Protein AF-A0A3Q3JCI5-F1 (afdb_monomer)

Foldseek 3Di:
DDDPDDDPDDDPDDPVVVVQDPPNDDDDDPDDDDPDDDDPDDDDDDDDDPVVVVVVVVVVVCVVVVCVDPVNDDPPPPPVPPPVPPDDDDDDDDDD

Structure (mmCIF, N/CA/C/O backbone):
data_AF-A0A3Q3JCI5-F1
#
_entry.id   AF-A0A3Q3JCI5-F1
#
loop_
_atom_site.group_PDB
_atom_site.id
_atom_site.type_symbol
_atom_site.label_atom_id
_atom_site.label_alt_id
_atom_site.label_comp_id
_atom_site.label_asym_id
_atom_site.label_entity_id
_atom_site.label_seq_id
_atom_site.pdbx_PDB_ins_code
_atom_site.Cartn_x
_atom_site.Cartn_y
_atom_site.Cartn_z
_atom_site.occupancy
_atom_site.B_iso_or_equiv
_atom_site.auth_seq_id
_atom_site.auth_comp_id
_atom_site.auth_asym_id
_atom_site.auth_atom_id
_atom_site.pdbx_PDB_model_num
ATOM 1 N N . MET A 1 1 ? 12.854 17.326 -44.898 1.00 36.09 1 MET A N 1
ATOM 2 C CA . MET A 1 1 ? 14.047 17.903 -44.240 1.00 36.09 1 MET A CA 1
ATOM 3 C C . MET A 1 1 ? 14.846 16.762 -43.631 1.00 36.09 1 MET A C 1
ATOM 5 O O . MET A 1 1 ? 14.360 16.112 -42.718 1.00 36.09 1 MET A O 1
ATOM 9 N N . ALA A 1 2 ? 15.991 16.437 -44.229 1.00 48.84 2 ALA A N 1
ATOM 10 C CA . ALA A 1 2 ? 16.788 15.253 -43.923 1.00 48.84 2 ALA A CA 1
ATOM 11 C C . ALA A 1 2 ? 17.813 15.543 -42.813 1.00 48.84 2 ALA A C 1
ATOM 13 O O . ALA A 1 2 ? 18.737 16.325 -43.015 1.00 48.84 2 ALA A O 1
ATOM 14 N N . GLY A 1 3 ? 17.672 14.889 -41.659 1.00 49.16 3 GLY A N 1
ATOM 15 C CA . GLY A 1 3 ? 18.670 14.892 -40.585 1.00 49.16 3 GLY A CA 1
ATOM 16 C C . GLY A 1 3 ? 19.680 13.761 -40.768 1.00 49.16 3 GLY A C 1
ATOM 17 O O . GLY A 1 3 ? 19.550 12.699 -40.168 1.00 49.16 3 GLY A O 1
ATOM 18 N N . LYS A 1 4 ? 20.681 13.971 -41.627 1.00 53.00 4 LYS A N 1
ATOM 19 C CA . LYS A 1 4 ? 21.820 13.062 -41.847 1.00 53.00 4 LYS A CA 1
ATOM 20 C C . LYS A 1 4 ? 22.850 13.254 -40.718 1.00 53.00 4 LYS A C 1
ATOM 22 O O . LYS A 1 4 ? 23.839 13.959 -40.899 1.00 53.00 4 LYS A O 1
ATOM 27 N N . GLY A 1 5 ? 22.615 12.652 -39.552 1.00 50.44 5 GLY A N 1
ATOM 28 C CA . GLY A 1 5 ? 23.585 12.613 -38.449 1.00 50.44 5 GLY A CA 1
AT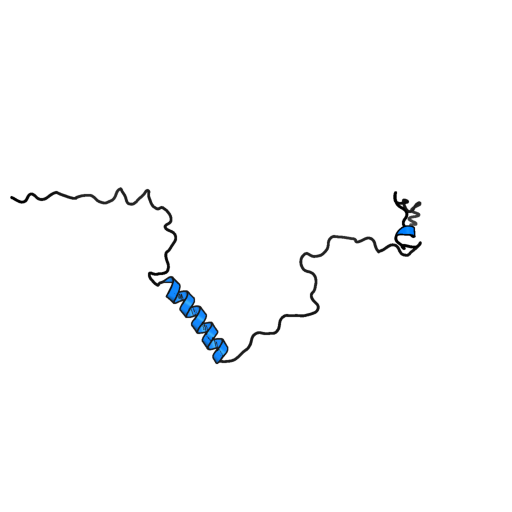OM 29 C C . GLY A 1 5 ? 24.686 11.583 -38.715 1.00 50.44 5 GLY A C 1
ATOM 30 O O . GLY A 1 5 ? 24.408 10.395 -38.850 1.00 50.44 5 GLY A O 1
ATOM 31 N N . ARG A 1 6 ? 25.932 12.044 -38.851 1.00 53.69 6 ARG A N 1
ATOM 32 C CA . ARG A 1 6 ? 27.135 11.227 -39.070 1.00 53.69 6 ARG A CA 1
ATOM 33 C C . ARG A 1 6 ? 27.715 10.789 -37.717 1.00 53.69 6 ARG A C 1
ATOM 35 O O . ARG A 1 6 ? 27.912 11.639 -36.861 1.00 53.69 6 ARG A O 1
ATOM 42 N N . GLY A 1 7 ? 28.056 9.505 -37.587 1.00 50.75 7 GLY A N 1
ATOM 43 C CA . GLY A 1 7 ? 28.915 8.968 -36.523 1.00 50.75 7 GLY A CA 1
ATOM 44 C C . GLY A 1 7 ? 28.174 8.506 -35.269 1.00 50.75 7 GLY A C 1
ATOM 45 O O . GLY A 1 7 ? 27.876 9.299 -34.385 1.00 50.75 7 GLY A O 1
ATOM 46 N N . VAL A 1 8 ? 27.945 7.195 -35.152 1.00 57.16 8 VAL A N 1
ATOM 47 C CA . VAL A 1 8 ? 27.788 6.561 -33.836 1.00 57.16 8 VAL A CA 1
ATOM 48 C C . VAL A 1 8 ? 29.108 6.799 -33.103 1.00 57.16 8 VAL A C 1
ATOM 50 O O . VAL A 1 8 ? 30.144 6.313 -33.555 1.00 57.16 8 VAL A O 1
ATOM 53 N N . ALA A 1 9 ? 29.103 7.608 -32.044 1.00 61.38 9 ALA A N 1
ATOM 54 C CA . ALA A 1 9 ? 30.277 7.791 -31.200 1.00 61.38 9 ALA A CA 1
ATOM 55 C C . ALA A 1 9 ? 30.719 6.413 -30.681 1.00 61.38 9 ALA A C 1
ATOM 57 O O . ALA A 1 9 ? 29.939 5.715 -30.034 1.00 61.38 9 ALA A O 1
ATOM 58 N N . ALA A 1 10 ? 31.938 5.991 -31.019 1.00 71.31 10 ALA A N 1
ATOM 59 C CA . ALA A 1 10 ? 32.507 4.761 -30.489 1.00 71.31 10 ALA A CA 1
ATOM 60 C C . ALA A 1 10 ? 32.721 4.935 -28.978 1.00 71.31 10 ALA A C 1
ATOM 62 O O . ALA A 1 10 ? 33.305 5.930 -28.544 1.00 71.31 10 ALA A O 1
ATOM 63 N N . PHE A 1 11 ? 32.228 3.991 -28.175 1.00 78.25 11 PHE A N 1
ATOM 64 C CA . PHE A 1 11 ? 32.523 3.967 -26.745 1.00 78.25 11 PHE A CA 1
ATOM 65 C C . PHE A 1 11 ? 34.021 3.700 -26.525 1.00 78.25 11 PHE A C 1
ATOM 67 O O . PHE A 1 11 ? 34.687 3.098 -27.364 1.00 78.25 11 PHE A O 1
ATOM 74 N N . THR A 1 12 ? 34.560 4.121 -25.379 1.00 87.62 12 THR A N 1
ATOM 75 C CA . THR A 1 12 ? 35.956 3.837 -24.991 1.00 87.62 12 THR A CA 1
ATOM 76 C C . THR A 1 12 ? 36.215 2.351 -24.714 1.00 87.62 12 THR A C 1
ATOM 78 O O . THR A 1 12 ? 37.366 1.939 -24.608 1.00 87.62 12 THR A O 1
ATOM 81 N N . PHE A 1 13 ? 35.158 1.543 -24.609 1.00 85.25 13 PHE A N 1
ATOM 82 C CA . PHE A 1 13 ? 35.202 0.099 -24.407 1.00 85.25 13 PHE A CA 1
ATOM 83 C C . PHE A 1 13 ? 34.637 -0.656 -25.619 1.00 85.25 13 PHE A C 1
ATOM 85 O O . PHE A 1 13 ? 33.834 -0.128 -26.390 1.00 85.25 13 PHE A O 1
ATOM 92 N N . ASN A 1 14 ? 35.035 -1.924 -25.766 1.00 86.75 14 ASN A N 1
ATOM 93 C CA . ASN A 1 14 ? 34.562 -2.783 -26.848 1.00 86.75 14 ASN A CA 1
ATOM 94 C C . ASN A 1 14 ? 33.116 -3.256 -26.596 1.00 86.75 14 ASN A C 1
ATOM 96 O O . ASN A 1 14 ? 32.862 -4.033 -25.679 1.00 86.75 14 ASN A O 1
ATOM 100 N N . ILE A 1 15 ? 32.185 -2.813 -27.441 1.00 84.94 15 ILE A N 1
ATOM 101 C CA . ILE A 1 15 ? 30.755 -3.157 -27.382 1.00 84.94 15 ILE A CA 1
ATOM 102 C C . ILE A 1 15 ? 30.510 -4.628 -27.759 1.00 84.94 15 ILE A C 1
ATOM 104 O O . ILE A 1 15 ? 29.642 -5.284 -27.185 1.00 84.94 15 ILE A O 1
ATOM 108 N N . GLU A 1 16 ? 31.295 -5.170 -28.694 1.00 85.44 16 GLU A N 1
ATOM 109 C CA . GLU A 1 16 ? 31.133 -6.544 -29.186 1.00 85.44 16 GLU A CA 1
ATOM 110 C C . GLU A 1 16 ? 31.514 -7.570 -28.111 1.00 85.44 16 GLU A C 1
ATOM 112 O O . GLU A 1 16 ? 30.888 -8.621 -28.006 1.00 85.44 16 GLU A O 1
ATOM 117 N N . ALA A 1 17 ? 32.473 -7.231 -27.242 1.00 88.94 17 ALA A N 1
ATOM 118 C CA . ALA A 1 17 ? 32.832 -8.045 -26.079 1.00 88.94 17 ALA A CA 1
ATOM 119 C C . ALA A 1 17 ? 31.699 -8.137 -25.037 1.00 88.94 17 ALA A C 1
ATOM 121 O O . ALA A 1 17 ? 31.673 -9.071 -24.240 1.00 88.94 17 ALA A O 1
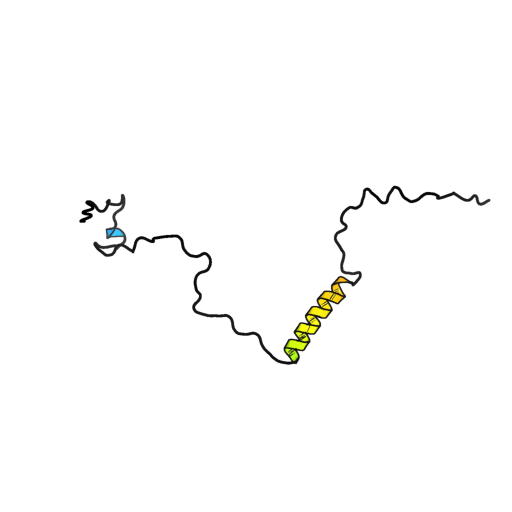ATOM 122 N N . LEU A 1 18 ? 30.752 -7.192 -25.057 1.00 86.31 18 LEU A N 1
ATOM 123 C CA . LEU A 1 18 ? 29.537 -7.223 -24.238 1.00 86.31 18 LEU A CA 1
ATOM 124 C C . LEU A 1 18 ? 28.395 -8.003 -24.912 1.00 86.31 18 LEU A C 1
ATOM 126 O O . LEU A 1 18 ? 27.303 -8.086 -24.356 1.00 86.31 18 LEU A O 1
ATOM 130 N N . GLY A 1 19 ? 28.618 -8.544 -26.116 1.00 88.44 19 GLY A N 1
ATOM 131 C CA . GLY A 1 19 ? 27.610 -9.270 -26.891 1.00 88.44 19 GLY A CA 1
ATOM 132 C C . GLY A 1 19 ? 26.588 -8.376 -27.602 1.00 88.44 19 GLY A C 1
ATOM 133 O O . GLY A 1 19 ? 25.609 -8.885 -28.142 1.00 88.44 19 GLY A O 1
ATOM 134 N N . ILE A 1 20 ? 26.792 -7.053 -27.631 1.00 85.62 20 ILE A N 1
ATOM 135 C CA . ILE A 1 20 ? 25.894 -6.118 -28.318 1.00 85.62 20 ILE A CA 1
ATOM 136 C C . ILE A 1 20 ? 26.394 -5.935 -29.757 1.00 85.62 20 ILE A C 1
ATOM 138 O O . ILE A 1 20 ? 27.379 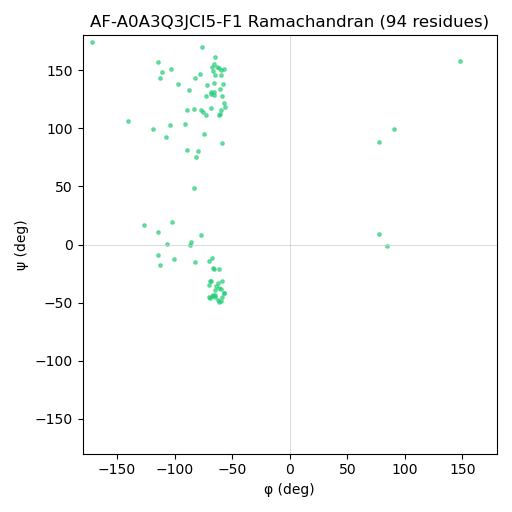-5.248 -30.022 1.00 85.62 20 ILE A O 1
ATOM 142 N N . GLY A 1 21 ? 25.714 -6.582 -30.702 1.00 82.69 21 GLY A N 1
ATOM 143 C CA . GLY A 1 21 ? 26.024 -6.478 -32.128 1.00 82.69 21 GLY A CA 1
ATOM 144 C C . GLY A 1 21 ? 25.550 -5.167 -32.766 1.00 82.69 21 GLY A C 1
ATOM 145 O O . GLY A 1 21 ? 24.767 -4.399 -32.194 1.00 82.69 21 GLY A O 1
ATOM 146 N N . ARG A 1 22 ? 25.977 -4.920 -34.012 1.00 76.00 22 ARG A N 1
ATOM 147 C CA . ARG A 1 22 ? 25.471 -3.783 -34.798 1.00 76.00 22 ARG A CA 1
ATOM 148 C C . ARG A 1 22 ? 23.955 -3.886 -34.975 1.00 76.00 22 ARG A C 1
ATOM 150 O O . ARG A 1 22 ? 23.455 -4.899 -35.446 1.00 76.00 22 ARG A O 1
ATOM 157 N N . GLY A 1 23 ? 23.239 -2.815 -34.635 1.00 77.12 23 GLY A N 1
ATOM 158 C CA . GLY A 1 23 ? 21.779 -2.749 -34.753 1.00 77.12 23 GLY A CA 1
ATOM 159 C C . GLY A 1 23 ? 21.004 -3.336 -33.567 1.00 77.12 23 GLY A C 1
ATOM 160 O O . GLY A 1 23 ? 19.785 -3.241 -33.567 1.00 77.12 23 GLY A O 1
ATOM 161 N N . CYS A 1 24 ? 21.683 -3.875 -32.546 1.00 83.75 24 CYS A N 1
ATOM 162 C CA . CYS A 1 24 ? 21.061 -4.418 -31.329 1.00 83.75 24 CYS A CA 1
ATOM 163 C C . CYS A 1 24 ? 21.162 -3.454 -30.126 1.00 83.75 24 CYS A C 1
ATOM 165 O O . CYS A 1 24 ? 21.090 -3.869 -28.970 1.00 83.75 24 CYS A O 1
ATOM 167 N N . MET A 1 25 ? 21.394 -2.162 -30.378 1.00 84.44 25 MET A N 1
ATOM 168 C CA . MET A 1 25 ? 21.517 -1.181 -29.300 1.00 84.44 25 MET A CA 1
ATOM 169 C C . MET A 1 25 ? 20.152 -1.005 -28.617 1.00 84.44 25 MET A C 1
ATOM 171 O O . MET A 1 25 ? 19.170 -0.777 -29.330 1.00 84.44 25 MET A O 1
ATOM 175 N N . PRO A 1 26 ? 20.061 -1.097 -27.276 1.00 86.00 26 PRO A N 1
ATOM 176 C CA . PRO A 1 26 ? 18.807 -0.856 -26.578 1.00 86.00 26 PRO A CA 1
ATOM 177 C C . PRO A 1 26 ? 18.307 0.563 -26.850 1.00 86.00 26 PRO A C 1
ATOM 179 O O . PRO A 1 26 ? 19.090 1.492 -27.067 1.00 86.00 26 PRO A O 1
ATOM 182 N N . GLU A 1 27 ? 16.989 0.719 -26.833 1.00 86.25 27 GLU A N 1
ATOM 183 C CA . GLU A 1 27 ? 16.352 2.004 -27.081 1.00 86.25 27 GLU A CA 1
ATOM 184 C C . GLU A 1 27 ? 16.796 3.048 -26.047 1.00 86.25 27 GLU A C 1
ATOM 186 O O . GLU A 1 27 ? 16.840 2.794 -24.839 1.00 86.25 27 GLU A O 1
ATOM 191 N N . ALA A 1 28 ? 17.136 4.243 -26.534 1.00 85.31 28 ALA A N 1
ATOM 192 C CA . ALA A 1 28 ? 17.484 5.357 -25.670 1.00 85.31 28 ALA A CA 1
ATOM 193 C C . ALA A 1 28 ? 16.236 5.819 -24.912 1.00 85.31 28 ALA A C 1
ATOM 195 O O . ALA A 1 28 ? 15.254 6.278 -25.493 1.00 85.31 28 ALA A O 1
ATOM 196 N N . ARG A 1 29 ? 16.280 5.704 -23.587 1.00 83.00 29 ARG A N 1
ATOM 197 C CA . ARG A 1 29 ? 15.160 6.068 -22.725 1.00 83.00 29 ARG A CA 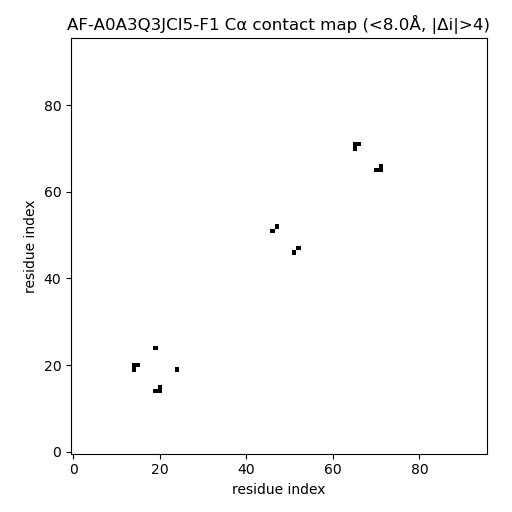1
ATOM 198 C C . ARG A 1 29 ? 14.929 7.587 -22.722 1.00 83.00 29 ARG A C 1
ATOM 200 O O . ARG A 1 29 ? 15.856 8.349 -22.472 1.00 83.00 29 ARG A O 1
ATOM 207 N N . VAL A 1 30 ? 13.680 8.019 -22.920 1.00 86.12 30 VAL A N 1
ATOM 208 C CA . VAL A 1 30 ? 13.299 9.445 -23.070 1.00 86.12 30 VAL A CA 1
ATOM 209 C C . VAL A 1 30 ? 13.123 10.190 -21.727 1.00 86.12 30 VAL A C 1
ATOM 211 O O . VAL A 1 30 ? 13.123 11.416 -21.698 1.00 86.12 30 VAL A O 1
ATOM 214 N N . GLY A 1 31 ? 13.021 9.490 -20.590 1.00 88.94 31 GLY A N 1
ATOM 215 C CA . GLY A 1 31 ? 12.855 10.114 -19.268 1.00 88.94 31 GLY A CA 1
ATOM 216 C C . GLY A 1 31 ? 12.966 9.128 -18.099 1.00 88.94 31 GLY A C 1
ATOM 217 O O . GLY A 1 31 ? 13.083 7.924 -18.334 1.00 88.94 31 GLY A O 1
ATOM 218 N N . PRO A 1 32 ? 12.948 9.596 -16.838 1.00 92.69 32 PRO A N 1
ATOM 219 C CA . PRO A 1 32 ? 13.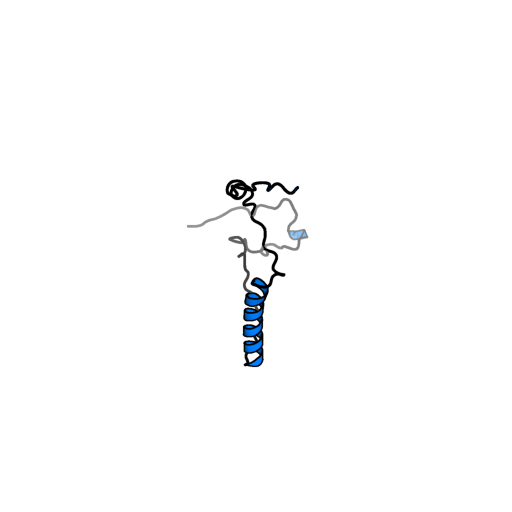087 8.737 -15.659 1.00 92.69 32 PRO A CA 1
ATOM 220 C C . PRO A 1 32 ? 11.916 7.752 -15.502 1.00 92.69 32 PRO A C 1
ATOM 222 O O . PRO A 1 32 ? 10.843 7.929 -16.078 1.00 92.69 32 PRO A O 1
ATOM 225 N N . SER A 1 33 ? 12.114 6.689 -14.715 1.00 90.62 33 SER A N 1
ATOM 226 C CA . SER A 1 33 ? 11.007 5.802 -14.327 1.00 90.62 33 SER A CA 1
ATOM 227 C C . SER A 1 33 ? 9.983 6.528 -13.470 1.00 90.62 33 SER A C 1
ATOM 229 O O . SER A 1 33 ? 10.370 7.364 -12.652 1.00 90.62 33 SER A O 1
ATOM 231 N N . PRO A 1 34 ? 8.692 6.178 -13.605 1.00 92.94 34 PRO A N 1
ATOM 232 C CA . PRO A 1 34 ? 7.701 6.614 -12.638 1.00 92.94 34 PRO A CA 1
ATOM 233 C C . PRO A 1 34 ? 8.077 6.094 -11.244 1.00 92.94 34 PRO A C 1
ATOM 235 O O . PRO A 1 34 ? 8.616 4.994 -11.109 1.00 92.94 34 PRO A O 1
ATOM 238 N N . LEU A 1 35 ? 7.769 6.882 -10.211 1.00 96.50 35 LEU A N 1
ATOM 2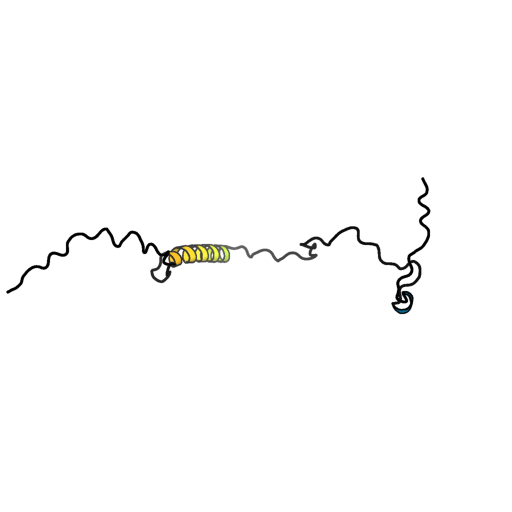39 C CA . LEU A 1 35 ? 8.015 6.514 -8.811 1.00 96.50 35 LEU A CA 1
ATOM 240 C C . LEU A 1 35 ? 7.230 5.257 -8.401 1.00 96.50 35 LEU A C 1
ATOM 242 O O . LEU A 1 35 ? 7.713 4.453 -7.610 1.00 96.50 35 LEU A O 1
ATOM 246 N N . PHE A 1 36 ? 6.035 5.089 -8.971 1.00 95.12 36 PHE A N 1
ATOM 247 C CA . PHE A 1 36 ? 5.160 3.949 -8.733 1.00 95.12 36 PHE A CA 1
ATOM 248 C C . PHE A 1 36 ? 4.936 3.201 -10.051 1.00 95.12 36 PHE A C 1
ATOM 250 O O . PHE A 1 36 ? 4.147 3.663 -10.881 1.00 95.12 36 PHE A O 1
ATOM 257 N N . PRO A 1 37 ? 5.655 2.090 -10.291 1.00 94.25 37 PRO A N 1
ATOM 258 C CA . PRO A 1 37 ? 5.409 1.256 -11.459 1.00 94.25 37 PRO A CA 1
ATOM 259 C C . PRO A 1 37 ? 4.043 0.564 -11.346 1.00 94.25 37 PRO A C 1
ATOM 261 O O . PRO A 1 37 ? 3.547 0.310 -10.248 1.00 94.25 37 PRO A O 1
ATOM 264 N N . SER A 1 38 ? 3.434 0.244 -12.487 1.00 93.50 38 SER A N 1
ATOM 265 C CA . SER A 1 38 ? 2.211 -0.559 -12.525 1.00 93.50 38 SER A CA 1
ATOM 266 C C . SER A 1 38 ? 2.491 -1.979 -12.035 1.00 93.50 38 SER A C 1
ATOM 268 O O . SER A 1 38 ? 3.434 -2.615 -12.502 1.00 93.50 38 SER A O 1
ATOM 270 N N . THR A 1 39 ? 1.663 -2.478 -11.120 1.00 93.44 39 THR A N 1
ATOM 271 C CA . THR A 1 39 ? 1.720 -3.863 -10.645 1.00 93.44 39 THR A CA 1
ATOM 272 C C . THR A 1 39 ? 0.703 -4.723 -11.387 1.00 93.44 39 THR A C 1
ATOM 274 O O . THR A 1 39 ? -0.447 -4.316 -11.553 1.00 93.44 39 THR A O 1
ATOM 277 N N . ASP A 1 40 ? 1.099 -5.936 -11.774 1.00 96.06 40 ASP A N 1
ATOM 278 C CA . ASP A 1 40 ? 0.208 -6.874 -12.474 1.00 96.06 40 ASP A CA 1
ATOM 279 C C . ASP A 1 40 ? -0.925 -7.387 -11.571 1.00 96.06 40 ASP A C 1
ATOM 281 O O . ASP A 1 40 ? -2.042 -7.638 -12.023 1.00 96.06 40 ASP A O 1
ATOM 285 N N . PHE A 1 41 ? -0.653 -7.500 -10.268 1.00 95.69 41 PHE A N 1
ATOM 286 C CA . PHE A 1 41 ? -1.591 -8.022 -9.280 1.00 95.69 41 PHE A CA 1
ATOM 287 C C . PHE A 1 41 ? -2.036 -6.942 -8.300 1.00 95.69 41 PHE A C 1
ATOM 289 O O . PHE A 1 41 ? -1.256 -6.084 -7.879 1.00 95.69 41 PHE A O 1
ATOM 296 N N . LYS A 1 42 ? -3.310 -7.016 -7.912 1.00 95.06 42 LYS A N 1
ATOM 297 C CA . LYS A 1 42 ? -3.910 -6.175 -6.874 1.00 95.06 42 LYS A CA 1
ATOM 298 C C . LYS A 1 42 ? -4.052 -6.975 -5.576 1.00 95.06 42 LYS A C 1
ATOM 300 O O . LYS A 1 42 ? -4.211 -8.195 -5.640 1.00 95.06 42 LYS A O 1
ATOM 305 N N . PRO A 1 43 ? -4.012 -6.315 -4.406 1.00 95.69 43 PRO A N 1
ATOM 306 C CA . PRO A 1 43 ? -4.264 -6.989 -3.139 1.00 95.69 43 PRO A CA 1
ATOM 307 C C . PRO A 1 43 ? -5.683 -7.568 -3.097 1.00 95.69 43 PRO A C 1
ATOM 309 O O . PRO A 1 43 ? -6.607 -7.053 -3.732 1.00 95.69 43 PRO A O 1
ATOM 312 N N . VAL A 1 44 ? -5.846 -8.641 -2.325 1.00 96.94 44 VAL A N 1
ATOM 313 C CA . VAL A 1 44 ? -7.139 -9.306 -2.130 1.00 96.94 44 VAL A CA 1
ATOM 314 C C . VAL A 1 44 ? -8.096 -8.365 -1.381 1.00 96.94 44 VAL A C 1
ATOM 316 O O . VAL A 1 44 ? -7.662 -7.709 -0.430 1.00 96.94 44 VAL A O 1
ATOM 319 N N . PRO A 1 45 ? -9.386 -8.297 -1.766 1.00 95.81 45 PRO A N 1
ATOM 320 C CA . PRO A 1 45 ? -10.382 -7.530 -1.025 1.00 95.81 45 PRO A CA 1
ATOM 321 C C . PRO A 1 45 ? -10.494 -7.965 0.441 1.00 95.81 45 PRO A C 1
ATOM 323 O O . PRO A 1 45 ? -10.270 -9.131 0.782 1.00 95.81 45 PRO A O 1
ATOM 326 N N . LEU A 1 46 ? -10.875 -7.025 1.305 1.00 94.25 46 LEU A N 1
ATOM 327 C CA . LEU A 1 46 ? -11.141 -7.315 2.713 1.00 94.25 46 LEU A CA 1
ATOM 328 C C . LEU A 1 46 ? -12.328 -8.276 2.861 1.00 94.25 46 LEU A C 1
ATOM 330 O O . LEU A 1 46 ? -13.208 -8.343 2.001 1.00 94.25 46 LEU A O 1
ATOM 334 N N . LYS A 1 47 ? -12.328 -9.038 3.959 1.00 95.31 47 LYS A N 1
ATOM 335 C CA . LYS A 1 47 ? -13.435 -9.931 4.308 1.00 95.31 47 LYS A CA 1
ATOM 336 C C . LYS A 1 47 ? -14.626 -9.094 4.766 1.00 95.31 47 LYS A C 1
ATOM 338 O O . LYS A 1 47 ? -14.444 -8.108 5.468 1.00 95.31 47 LYS A O 1
ATOM 343 N N . ALA A 1 48 ? -15.812 -9.480 4.308 1.00 94.06 48 ALA A N 1
ATOM 344 C CA . ALA A 1 48 ? -17.075 -8.851 4.667 1.00 94.06 48 ALA A CA 1
ATOM 345 C C . ALA A 1 48 ? -17.893 -9.818 5.525 1.00 94.06 48 ALA A C 1
ATOM 347 O O . ALA A 1 48 ? -17.80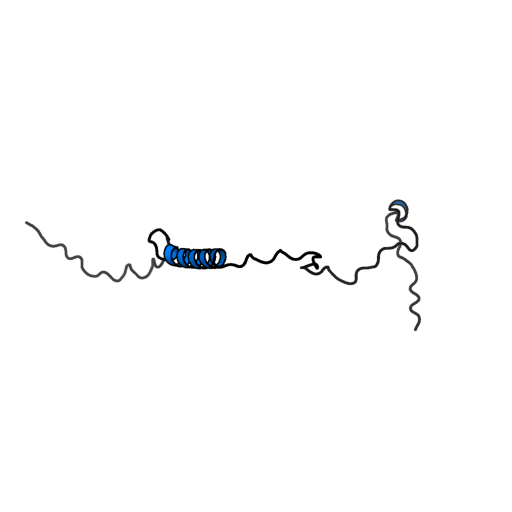4 -11.033 5.328 1.00 94.06 48 ALA A O 1
ATOM 348 N N . GLY A 1 49 ? -18.696 -9.276 6.435 1.00 97.12 49 GLY A N 1
ATOM 349 C CA . GLY A 1 49 ? -19.552 -10.050 7.326 1.00 97.12 49 GLY A CA 1
ATOM 350 C C . GLY A 1 49 ? -19.720 -9.362 8.674 1.00 97.12 49 GLY A C 1
ATOM 351 O O . GLY A 1 49 ? -18.881 -8.562 9.079 1.00 97.12 49 GLY A O 1
ATOM 352 N N . GLU A 1 50 ? -20.796 -9.713 9.374 1.00 97.94 50 GLU A N 1
ATOM 353 C CA . GLU A 1 50 ? -21.167 -9.093 10.650 1.00 97.94 50 GLU A CA 1
ATOM 354 C C . GLU A 1 50 ? -20.078 -9.261 11.719 1.00 97.94 50 GLU A C 1
ATOM 356 O O . GLU A 1 50 ? -19.796 -8.317 12.452 1.00 97.94 50 GLU A O 1
ATOM 361 N N . ASP A 1 51 ? -19.411 -10.420 11.761 1.00 97.50 51 ASP A N 1
ATOM 362 C CA . ASP A 1 51 ? -18.321 -10.688 12.707 1.00 97.50 51 ASP A CA 1
ATOM 363 C C . ASP A 1 51 ? -17.107 -9.774 12.465 1.00 97.50 51 ASP A C 1
ATOM 365 O O . ASP A 1 51 ? -16.539 -9.212 13.405 1.00 97.50 51 ASP A O 1
ATOM 369 N N . GLU A 1 52 ? -16.717 -9.584 11.201 1.00 97.69 52 GLU A N 1
ATOM 370 C CA . GLU A 1 52 ? -15.600 -8.709 10.825 1.00 97.69 52 GLU A CA 1
ATOM 371 C C . GLU A 1 52 ? -15.939 -7.245 11.129 1.00 97.69 52 GLU A C 1
ATOM 373 O O . GLU A 1 52 ? -15.133 -6.520 11.722 1.00 97.69 52 GLU A O 1
ATOM 378 N N . ASP A 1 53 ? -17.161 -6.823 10.800 1.00 97.06 53 ASP A N 1
ATOM 379 C CA . ASP A 1 53 ? -17.654 -5.471 11.066 1.00 97.06 53 ASP A CA 1
ATOM 380 C C . ASP A 1 53 ? -17.752 -5.189 12.574 1.00 97.06 53 ASP A C 1
ATOM 382 O O . ASP A 1 53 ? -17.359 -4.109 13.034 1.00 97.06 53 ASP A O 1
ATOM 386 N N . TYR A 1 54 ? -18.185 -6.174 13.366 1.00 97.88 54 TYR A N 1
ATOM 387 C CA . TYR A 1 54 ? -18.204 -6.092 14.825 1.00 97.88 54 TYR A CA 1
ATOM 388 C C . TYR A 1 54 ? -16.795 -5.897 15.391 1.00 97.88 54 TYR A C 1
ATOM 390 O O . TYR A 1 54 ? -16.558 -4.977 16.180 1.00 97.88 54 TYR A O 1
ATOM 398 N N . MET A 1 55 ? -15.831 -6.711 14.957 1.00 97.94 55 MET A N 1
ATOM 399 C CA . MET A 1 55 ? -14.447 -6.606 15.424 1.00 97.94 55 MET A CA 1
ATOM 400 C C . MET A 1 55 ? -13.804 -5.272 15.019 1.00 97.94 55 MET A C 1
ATOM 402 O O . MET A 1 55 ? -13.038 -4.686 15.796 1.00 97.94 55 MET A O 1
ATOM 406 N N . LEU A 1 56 ? -14.137 -4.743 13.837 1.00 97.25 56 LEU A N 1
ATOM 407 C CA . LEU A 1 56 ? -13.703 -3.415 13.398 1.00 97.25 56 LEU A CA 1
ATOM 408 C C . LEU A 1 56 ? -14.289 -2.303 14.273 1.00 97.25 56 LEU A C 1
ATOM 410 O O . LEU A 1 56 ? -13.543 -1.405 14.685 1.00 97.25 56 LEU A O 1
ATOM 414 N N . ALA A 1 57 ? -15.583 -2.364 14.585 1.00 97.62 57 ALA A N 1
ATOM 415 C CA . ALA A 1 57 ? -16.237 -1.408 15.474 1.00 97.62 57 ALA A CA 1
ATOM 416 C C . ALA A 1 57 ? -15.630 -1.457 16.885 1.00 97.62 57 ALA A C 1
ATOM 418 O O . ALA A 1 57 ? -15.214 -0.424 17.421 1.00 97.62 57 ALA A O 1
ATOM 419 N N . LEU A 1 58 ? -15.462 -2.659 17.442 1.00 98.31 58 LEU A N 1
ATOM 420 C CA . LEU A 1 58 ? -14.863 -2.869 18.758 1.00 98.31 58 LEU A CA 1
ATOM 421 C C . LEU A 1 58 ? -13.437 -2.309 18.824 1.00 98.31 58 LEU A C 1
ATOM 423 O O . LEU A 1 58 ? -13.083 -1.589 19.759 1.00 98.31 58 LEU A O 1
ATOM 427 N N . LYS A 1 59 ? -12.614 -2.562 17.801 1.00 98.00 59 LYS A N 1
ATOM 428 C CA . LYS A 1 59 ? -11.257 -2.004 17.714 1.00 98.00 59 LYS A CA 1
ATOM 429 C C . LYS A 1 59 ? -11.259 -0.473 17.780 1.00 98.00 59 LYS A C 1
ATOM 431 O O . LYS A 1 59 ? -10.383 0.119 18.422 1.00 98.00 59 LYS A O 1
ATOM 436 N N . GLN A 1 60 ? -12.205 0.181 17.105 1.00 97.81 60 GLN A N 1
ATOM 437 C CA . GLN A 1 60 ? -12.322 1.641 17.121 1.00 97.81 60 GLN A CA 1
ATOM 438 C C . GLN A 1 60 ? -12.738 2.158 18.499 1.00 97.81 60 GLN A C 1
ATOM 440 O O . GLN A 1 60 ? -12.121 3.103 19.003 1.00 97.81 60 GLN A O 1
ATOM 445 N N . GLU A 1 61 ? -13.715 1.511 19.134 1.00 98.25 61 GLU A N 1
ATOM 446 C CA . GLU A 1 61 ? -14.145 1.846 20.491 1.00 98.25 61 GLU A CA 1
ATOM 447 C C . GLU A 1 61 ? -12.986 1.710 21.481 1.00 98.25 61 GLU A C 1
ATOM 449 O O . GLU A 1 61 ? -12.677 2.664 22.197 1.00 98.25 61 GLU A O 1
ATOM 454 N N . MET A 1 62 ? -12.263 0.586 21.447 1.00 97.94 62 MET A N 1
ATOM 455 C CA . MET A 1 62 ? -11.097 0.350 22.300 1.00 97.94 62 MET A CA 1
ATOM 456 C C . MET A 1 62 ? -10.030 1.433 22.125 1.00 97.94 62 MET A C 1
ATOM 458 O O . MET A 1 62 ? -9.468 1.926 23.102 1.00 97.94 62 MET A O 1
ATOM 462 N N . ARG A 1 63 ? -9.756 1.868 20.889 1.00 97.06 63 ARG A N 1
ATOM 463 C CA . ARG A 1 63 ? -8.819 2.978 20.650 1.00 97.06 63 ARG A CA 1
ATOM 464 C C . ARG A 1 63 ? -9.300 4.275 21.306 1.00 97.06 63 ARG A C 1
ATOM 466 O O . ARG A 1 63 ? -8.472 5.051 21.789 1.00 97.06 63 ARG A O 1
ATOM 473 N N . GLY A 1 64 ? -10.603 4.541 21.300 1.00 95.94 64 GLY A N 1
ATOM 474 C CA . GLY A 1 64 ? -11.197 5.709 21.950 1.00 95.94 64 GLY A CA 1
ATOM 475 C C . GLY A 1 64 ? -11.157 5.620 23.477 1.00 95.94 64 GLY A C 1
ATOM 476 O O . GLY A 1 64 ? -10.757 6.580 24.140 1.00 95.94 64 GLY A O 1
ATOM 477 N N . THR A 1 65 ? -11.519 4.468 24.039 1.00 97.38 65 THR A N 1
ATOM 478 C CA . THR A 1 65 ? -11.572 4.243 25.490 1.00 97.38 65 THR A CA 1
ATOM 479 C C . THR A 1 65 ? -10.177 4.220 26.102 1.00 97.38 65 THR A C 1
ATOM 481 O O . THR A 1 65 ? -9.926 4.944 27.069 1.00 97.38 65 THR A O 1
ATOM 484 N N . MET A 1 66 ? -9.227 3.505 25.491 1.00 97.38 66 MET A N 1
ATOM 485 C CA . MET A 1 66 ? -7.839 3.449 25.958 1.00 97.38 66 MET A CA 1
ATOM 486 C C . MET A 1 66 ? -7.192 4.830 26.008 1.00 97.38 66 MET A C 1
ATOM 488 O O . MET A 1 66 ? -6.384 5.100 26.891 1.00 97.38 66 MET A O 1
ATOM 492 N N . GLN A 1 67 ? -7.584 5.746 25.117 1.00 95.19 67 GLN A N 1
ATOM 493 C CA . GLN A 1 67 ? -7.058 7.105 25.143 1.00 95.19 67 GLN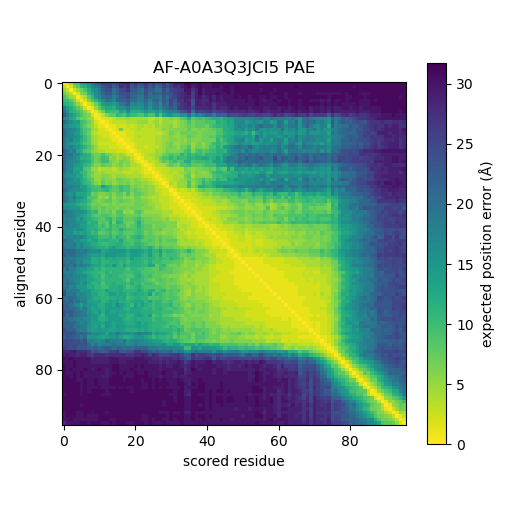 A CA 1
ATOM 494 C C . GLN A 1 67 ? -7.479 7.922 26.374 1.00 95.19 67 GLN A C 1
ATOM 496 O O . GLN A 1 67 ? -6.817 8.920 26.673 1.00 95.19 67 GLN A O 1
ATOM 501 N N . ARG A 1 68 ? -8.554 7.525 27.058 1.00 94.56 68 ARG A N 1
ATOM 502 C CA . ARG A 1 68 ? -9.107 8.200 28.242 1.00 94.56 68 ARG A CA 1
ATOM 503 C C . ARG A 1 68 ? -8.713 7.520 29.552 1.00 94.56 68 ARG A C 1
ATOM 505 O O . ARG A 1 68 ? -8.910 8.104 30.612 1.00 94.56 68 ARG A O 1
ATOM 512 N N . LEU A 1 69 ? -8.171 6.305 29.489 1.00 94.75 69 LEU A N 1
ATOM 513 C CA . LEU A 1 69 ? -7.696 5.595 30.670 1.00 94.75 69 LEU A CA 1
ATOM 514 C C . LEU A 1 69 ? -6.480 6.307 31.286 1.00 94.75 69 LEU A C 1
ATOM 516 O O . LEU A 1 69 ? -5.666 6.878 30.556 1.00 94.75 69 LEU A O 1
ATOM 520 N N . PRO A 1 70 ? -6.296 6.217 32.616 1.00 94.38 70 PRO A N 1
ATOM 521 C CA . PRO A 1 70 ? -5.170 6.845 33.315 1.00 94.38 70 PRO A CA 1
ATOM 522 C C . PRO A 1 70 ? -3.803 6.311 32.861 1.00 94.38 70 PRO A C 1
ATOM 524 O O . PRO A 1 70 ? -2.794 6.996 32.989 1.00 94.38 70 PRO A O 1
ATOM 527 N N . HIS A 1 71 ? -3.774 5.112 32.273 1.00 94.06 71 HIS A N 1
ATOM 528 C CA . HIS A 1 71 ? -2.581 4.499 31.692 1.00 94.06 71 HIS A CA 1
ATOM 529 C C . HIS A 1 71 ? -2.101 5.197 30.407 1.00 94.06 71 HIS A C 1
ATOM 531 O O . HIS A 1 71 ? -0.971 4.975 29.975 1.00 94.06 71 HIS A O 1
ATOM 537 N N . ASN A 1 72 ? -2.920 6.056 29.789 1.00 94.56 72 ASN A N 1
ATOM 538 C CA . ASN A 1 72 ? -2.511 6.837 28.627 1.00 94.56 72 ASN A CA 1
ATOM 539 C C . ASN A 1 72 ? -1.719 8.082 29.040 1.00 94.56 72 ASN A C 1
ATOM 541 O O . ASN A 1 72 ? -2.229 9.209 29.017 1.00 94.56 72 ASN A O 1
ATOM 545 N N . ILE A 1 73 ? -0.462 7.868 29.422 1.00 93.12 73 ILE A N 1
ATOM 546 C CA . ILE A 1 73 ? 0.452 8.928 29.844 1.00 93.12 73 ILE A CA 1
ATOM 547 C C . ILE A 1 73 ? 0.656 9.902 28.680 1.00 93.12 73 ILE A C 1
ATOM 549 O O . ILE A 1 73 ? 1.261 9.582 27.657 1.00 93.12 73 ILE A O 1
ATOM 553 N N . LYS A 1 74 ? 0.136 11.120 28.837 1.00 88.94 74 LYS A N 1
ATOM 554 C CA . LYS A 1 74 ? 0.312 12.191 27.856 1.00 88.94 74 LYS A CA 1
ATOM 555 C C . LYS A 1 74 ? 1.694 12.806 27.999 1.00 88.94 74 LYS A C 1
ATOM 557 O O . LYS A 1 74 ? 2.206 12.965 29.107 1.00 88.94 74 LYS A O 1
ATOM 562 N N . PHE A 1 75 ? 2.257 13.240 26.876 1.00 87.81 75 PHE A N 1
ATOM 563 C CA . PHE A 1 75 ? 3.429 14.102 26.906 1.00 87.81 75 PHE A CA 1
ATOM 564 C C . PHE A 1 75 ? 3.105 15.367 27.713 1.00 87.81 75 PHE A C 1
ATOM 566 O O . PHE A 1 75 ? 2.166 16.099 27.387 1.00 87.81 75 PHE A O 1
ATOM 573 N N . ARG A 1 76 ? 3.871 15.630 28.777 1.00 77.31 76 ARG A N 1
ATOM 574 C CA . ARG A 1 76 ? 3.780 16.895 29.509 1.00 77.31 76 ARG A CA 1
ATOM 575 C C . ARG A 1 76 ? 4.448 17.963 28.649 1.00 77.31 76 ARG A C 1
ATOM 577 O O . ARG A 1 76 ? 5.660 18.130 28.696 1.00 77.31 76 ARG A O 1
ATOM 584 N N . ALA A 1 77 ? 3.664 18.691 27.856 1.00 66.62 77 ALA A N 1
ATOM 585 C CA . ALA A 1 77 ? 4.144 19.948 27.296 1.00 66.62 77 ALA A CA 1
ATOM 586 C C . ALA A 1 77 ? 4.491 20.856 28.483 1.00 66.62 77 ALA A C 1
ATOM 588 O O . ALA A 1 77 ? 3.615 21.163 29.295 1.00 66.62 77 ALA A O 1
ATOM 589 N N . ASN A 1 78 ? 5.766 21.216 28.627 1.00 57.88 78 ASN A N 1
ATOM 590 C CA . ASN A 1 78 ? 6.267 22.041 29.721 1.00 57.88 78 ASN A CA 1
ATOM 591 C C . ASN A 1 78 ? 5.556 23.405 29.733 1.00 57.88 78 ASN A C 1
ATOM 593 O O . ASN A 1 78 ? 6.056 24.386 29.197 1.00 57.88 78 ASN A O 1
ATOM 597 N N . LYS A 1 79 ? 4.411 23.505 30.412 1.00 51.97 79 LYS A N 1
ATOM 598 C CA . LYS A 1 79 ? 3.865 24.770 30.919 1.00 51.97 79 LYS A CA 1
ATOM 599 C C . LYS A 1 79 ? 4.536 25.097 32.255 1.00 51.97 79 LYS A C 1
ATOM 601 O O . LYS A 1 79 ? 3.869 25.384 33.241 1.00 51.97 79 LYS A O 1
ATOM 606 N N . ALA A 1 80 ? 5.863 25.013 32.307 1.00 50.44 80 ALA A N 1
ATOM 607 C CA . ALA A 1 80 ? 6.638 25.289 33.515 1.00 50.44 80 ALA A CA 1
ATOM 608 C C . ALA A 1 80 ? 6.795 26.795 33.801 1.00 50.44 80 ALA A C 1
ATOM 610 O O . ALA A 1 80 ? 7.538 27.156 34.703 1.00 50.44 80 ALA A O 1
ATOM 611 N N . VAL A 1 81 ? 6.110 27.683 33.067 1.00 49.38 81 VAL A N 1
ATOM 612 C CA . VAL A 1 81 ? 6.307 29.136 33.222 1.00 49.38 81 VAL A CA 1
ATOM 613 C C . VAL A 1 81 ? 5.087 29.866 33.798 1.00 49.38 81 VAL A C 1
ATOM 615 O O . VAL A 1 81 ? 5.249 30.950 34.335 1.00 49.38 81 VAL A O 1
ATOM 618 N N . HIS A 1 82 ? 3.875 29.290 33.786 1.00 44.38 82 HIS A N 1
ATOM 619 C CA . HIS A 1 82 ? 2.669 30.065 34.147 1.00 44.38 82 HIS A CA 1
ATOM 620 C C . HIS A 1 82 ? 1.924 29.650 35.424 1.00 44.38 82 HIS A C 1
ATOM 622 O O . HIS A 1 82 ? 1.038 30.383 35.848 1.00 44.38 82 HIS A O 1
ATOM 628 N N . HIS A 1 83 ? 2.262 28.521 36.062 1.00 41.91 83 HIS A N 1
ATOM 629 C CA . HIS A 1 83 ? 1.527 28.042 37.249 1.00 41.91 83 HIS A CA 1
ATOM 630 C C . HIS A 1 83 ? 2.278 28.208 38.584 1.00 41.91 83 HIS A C 1
ATOM 632 O O . HIS A 1 83 ? 1.741 27.866 39.634 1.00 41.91 83 HIS A O 1
ATOM 638 N N . LEU A 1 84 ? 3.493 28.767 38.569 1.00 42.53 84 LEU A N 1
ATOM 639 C CA . LEU A 1 84 ? 4.229 29.126 39.792 1.00 42.53 84 LEU A CA 1
ATOM 640 C C . LEU A 1 84 ? 3.869 30.524 40.338 1.00 42.53 84 LEU A C 1
ATOM 642 O O . LEU A 1 84 ? 4.427 30.931 41.348 1.00 42.53 84 LEU A O 1
ATOM 646 N N . LEU A 1 85 ? 2.930 31.249 39.715 1.00 50.44 85 LEU A N 1
ATOM 647 C CA . LEU A 1 85 ? 2.572 32.627 40.097 1.00 50.44 85 LEU A CA 1
ATOM 648 C C . LEU A 1 85 ? 1.142 32.813 40.639 1.00 50.44 85 LEU A C 1
ATOM 650 O O . LEU A 1 85 ? 0.714 33.949 40.804 1.00 50.44 85 LEU A O 1
ATOM 654 N N . LEU A 1 86 ? 0.389 31.745 40.934 1.00 49.84 86 LEU A N 1
ATOM 655 C CA . LEU A 1 86 ? -1.034 31.873 41.311 1.00 49.84 86 LEU A CA 1
ATOM 656 C C . LEU A 1 86 ? -1.466 31.204 42.625 1.00 49.84 86 LEU A C 1
ATOM 658 O O . LEU A 1 86 ? -2.662 31.095 42.866 1.00 49.84 86 LEU A O 1
ATOM 662 N N . CYS A 1 87 ? -0.546 30.841 43.522 1.00 35.22 87 CYS A N 1
ATOM 663 C CA . CYS A 1 87 ? -0.933 30.482 44.894 1.00 35.22 87 CYS A CA 1
ATOM 664 C C . CYS A 1 87 ? -0.515 31.575 45.891 1.00 35.22 87 CYS A C 1
ATOM 666 O O . CYS A 1 87 ? 0.608 31.532 46.394 1.00 35.22 87 CYS A O 1
ATOM 668 N N . PRO A 1 88 ? -1.389 32.548 46.208 1.00 51.75 88 PRO A N 1
ATOM 669 C CA . PRO A 1 88 ? -1.249 33.351 47.410 1.00 51.75 88 PRO A CA 1
ATOM 670 C C . PRO A 1 88 ? -1.823 32.590 48.623 1.00 51.75 88 PRO A C 1
ATOM 672 O O . PRO A 1 88 ? -2.847 31.921 48.525 1.00 51.75 88 PRO A O 1
ATOM 675 N N . HIS A 1 89 ? -1.160 32.758 49.770 1.00 43.38 89 HIS A N 1
ATOM 676 C CA . HIS A 1 89 ? -1.541 32.339 51.128 1.00 43.38 89 HIS A CA 1
ATOM 677 C C . HIS A 1 89 ? -1.369 30.864 51.532 1.00 43.38 89 HIS A C 1
ATOM 679 O O . HIS A 1 89 ? -2.316 30.084 51.583 1.00 43.38 89 HIS A O 1
ATOM 685 N N . HIS A 1 90 ? -0.173 30.548 52.039 1.00 39.69 90 HIS A N 1
ATOM 686 C CA . HIS A 1 90 ? -0.046 29.688 53.217 1.00 39.69 90 HIS A CA 1
ATOM 687 C C . HIS A 1 90 ? 0.290 30.581 54.422 1.00 39.69 90 HIS A C 1
ATOM 689 O O . HIS A 1 90 ? 1.409 31.075 54.542 1.00 39.69 90 HIS A O 1
ATOM 695 N N . VAL A 1 91 ? -0.707 30.850 55.268 1.00 49.06 91 VAL A N 1
ATOM 696 C CA . VAL A 1 91 ? -0.519 31.459 56.593 1.00 49.06 91 VAL A CA 1
ATOM 697 C C . VAL A 1 91 ? -0.149 30.323 57.550 1.00 49.06 91 VAL A C 1
ATOM 699 O O . VAL A 1 91 ? -0.980 29.431 57.729 1.00 49.06 91 VAL A O 1
ATOM 702 N N . PRO A 1 92 ? 1.048 30.302 58.161 1.00 46.94 92 PRO A N 1
ATOM 703 C CA . PRO A 1 92 ? 1.341 29.323 59.197 1.00 46.94 92 PRO A CA 1
ATOM 704 C C . PRO A 1 92 ? 0.565 29.695 60.468 1.00 46.94 92 PRO A C 1
ATOM 706 O O . PRO A 1 92 ? 0.816 30.724 61.094 1.00 46.94 92 PRO A O 1
ATOM 709 N N . GLY A 1 93 ? -0.418 28.866 60.816 1.00 44.88 93 GLY A N 1
ATOM 710 C CA . GLY A 1 93 ? -1.119 28.928 62.093 1.00 44.88 93 GLY A CA 1
ATOM 711 C C . GLY A 1 93 ? -0.221 28.432 63.226 1.00 44.88 93 GLY A C 1
ATOM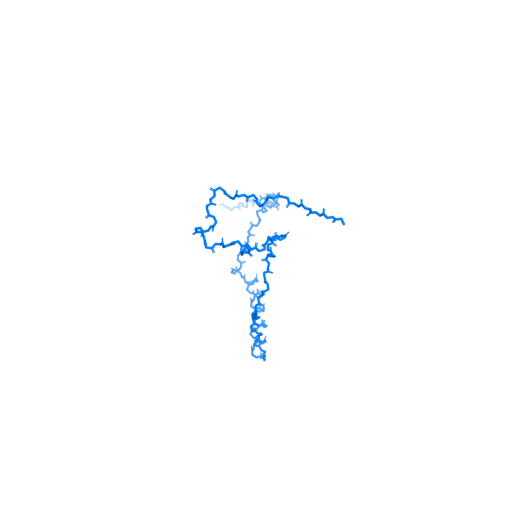 712 O O . GLY A 1 93 ? 0.340 27.343 63.146 1.00 44.88 93 GLY A O 1
ATOM 713 N N . ASN A 1 94 ? -0.106 29.252 64.271 1.00 42.84 94 ASN A N 1
ATOM 714 C CA . ASN A 1 94 ? 0.457 28.900 65.573 1.00 42.84 94 ASN A CA 1
ATOM 715 C C . ASN A 1 94 ? -0.305 27.726 66.205 1.00 42.84 94 ASN A C 1
ATOM 717 O O . ASN A 1 94 ? -1.537 27.742 66.232 1.00 42.84 94 ASN A O 1
ATOM 721 N N . LEU A 1 95 ? 0.421 26.787 66.815 1.00 46.22 95 LEU A N 1
ATOM 722 C CA . LEU A 1 95 ? -0.136 25.884 67.817 1.00 46.22 95 LEU A CA 1
ATOM 723 C C . LEU A 1 95 ? 0.875 25.672 68.956 1.00 46.22 95 LEU A C 1
ATOM 725 O O . LEU A 1 95 ? 1.871 24.988 68.759 1.00 46.22 95 LEU A O 1
ATOM 729 N N . HIS A 1 96 ? 0.541 26.305 70.089 1.00 44.28 96 HIS A N 1
ATOM 730 C CA . HIS A 1 96 ? 0.858 26.023 71.501 1.00 44.28 96 HIS A CA 1
ATOM 731 C C . HIS A 1 96 ? 2.317 25.795 71.916 1.00 44.28 96 HIS A C 1
ATOM 733 O O . HIS A 1 96 ? 2.887 24.731 71.600 1.00 44.28 96 HIS A O 1
#

Secondary structure (DSSP, 8-state):
--------PPPSS-SGGGT--TT-PPPPP-SPPPSSPPPS-PPPPPP-SHHHHHHHHHHHHHHHHHTTSTTS-------TTTSSS-----------

Radius of gyration: 36.86 Å; Cα contacts (8 Å, |Δi|>4): 9; chains: 1; bounding box: 57×44×116 Å

Mean predicted aligned error: 15.83 Å

pLDDT: mean 78.51, std 20.73, range [35.22, 98.31]

Sequence (96 aa):
MAGKGRGVAAFTFNIEALGIGRGCMPEARVGPSPLFPSTDFKPVPLKAGEDEDYMLALKQEMRGTMQRLPHNIKFRANKAVHHLLLCPHHVPGNLH

InterPro domains:
  IPR024661 DNA-directed RNA polymerase III, subunit Rpc31 [PF11705] (13-79)
  IPR024661 DNA-directed RNA polymerase III, subunit Rpc31 [PTHR15367] (1-74)

Organism: Monopterus albus (NCBI:txid43700)

Solvent-accessible surface area (backbone atoms only — not comparable to full-atom values): 7093 Å² total; per-residue (Å²): 137,85,86,84,80,80,76,85,79,78,63,100,60,71,52,61,83,72,69,47,54,93,91,58,71,78,82,82,78,93,68,82,79,68,96,74,72,89,68,96,71,76,83,80,79,82,84,83,52,70,69,55,52,49,51,53,52,49,54,53,50,50,59,57,52,51,64,71,39,87,86,48,76,69,84,78,76,82,68,83,82,72,71,89,80,73,81,83,83,86,78,87,78,87,80,136